Protein AF-A0A4R7NI04-F1 (afdb_monomer_lite)

Sequence (119 aa):
MLGQAAPDRLAMILADTSRLAGLGEPQAEPDGHCLREWSSHCQPPLWAARTAVFLLVQMPARPIPDDDEEACAWAYCWLRNRDFQSLDDARAALPDHLREPLAEALDAAWVDQDALRLI

pLDDT: mean 86.08, std 11.52, range [36.47, 95.38]

Organism: NCBI:txid42055

Structure (mmCIF, N/CA/C/O backbone):
data_AF-A0A4R7NI04-F1
#
_entry.id   AF-A0A4R7NI04-F1
#
loop_
_atom_site.group_PDB
_atom_site.id
_atom_site.type_symbol
_atom_site.label_atom_id
_atom_site.label_alt_id
_atom_site.label_comp_id
_atom_site.label_asym_id
_atom_site.label_entity_id
_atom_site.label_seq_id
_atom_site.pdbx_PDB_ins_code
_atom_site.Cartn_x
_atom_site.Cartn_y
_atom_site.Cartn_z
_atom_site.occupancy
_atom_site.B_iso_or_equiv
_atom_site.auth_seq_id
_atom_site.auth_comp_id
_atom_site.auth_asym_id
_atom_site.auth_atom_id
_atom_site.pdbx_PDB_model_num
ATOM 1 N N . MET A 1 1 ? 1.004 14.956 2.822 1.00 36.47 1 MET A N 1
ATOM 2 C CA . MET A 1 1 ? 0.822 14.450 1.420 1.00 36.47 1 MET A CA 1
ATOM 3 C C . MET A 1 1 ? 1.680 13.191 1.228 1.00 36.47 1 MET A C 1
ATOM 5 O O . MET A 1 1 ? 2.718 13.246 0.585 1.00 36.47 1 MET A O 1
ATOM 9 N N . LEU A 1 2 ? 1.273 12.051 1.792 1.00 38.22 2 LEU A N 1
ATOM 10 C CA . LEU A 1 2 ? 2.082 10.814 1.793 1.00 38.22 2 LEU A CA 1
ATOM 11 C C . LEU A 1 2 ? 1.734 9.822 0.660 1.00 38.22 2 LEU A C 1
ATOM 13 O O . LEU A 1 2 ? 2.412 8.822 0.479 1.00 38.22 2 LEU A O 1
ATOM 17 N N . GLY A 1 3 ? 0.716 10.115 -0.160 1.00 44.69 3 GLY A N 1
ATOM 18 C CA . GLY A 1 3 ? 0.244 9.225 -1.236 1.00 44.69 3 GLY A CA 1
ATOM 19 C C . GLY A 1 3 ? 0.567 9.667 -2.668 1.00 44.69 3 GLY A C 1
ATOM 20 O O . GLY A 1 3 ? 0.083 9.053 -3.614 1.00 44.69 3 GLY A O 1
ATOM 21 N N . GLN A 1 4 ? 1.335 10.744 -2.862 1.00 44.66 4 GLN A N 1
ATOM 22 C CA . GLN A 1 4 ? 1.642 11.287 -4.192 1.00 44.66 4 GLN A CA 1
ATOM 23 C C . GLN A 1 4 ? 3.109 11.073 -4.577 1.00 44.66 4 GLN A C 1
ATOM 25 O O . GLN A 1 4 ? 3.818 12.012 -4.935 1.00 44.66 4 GLN A O 1
ATOM 30 N N . ALA A 1 5 ? 3.572 9.825 -4.624 1.00 55.12 5 ALA A N 1
ATOM 31 C CA . ALA A 1 5 ? 4.468 9.530 -5.733 1.00 55.12 5 ALA A CA 1
ATOM 32 C C . ALA A 1 5 ? 3.585 9.644 -6.982 1.00 55.12 5 ALA A C 1
ATOM 34 O O . ALA A 1 5 ? 2.772 8.758 -7.240 1.00 55.12 5 ALA A O 1
ATOM 35 N N . ALA A 1 6 ? 3.644 10.795 -7.669 1.00 74.00 6 ALA A N 1
ATOM 36 C CA . ALA A 1 6 ? 2.900 11.008 -8.908 1.00 74.00 6 ALA A CA 1
ATOM 37 C C . ALA A 1 6 ? 3.083 9.748 -9.769 1.00 74.00 6 ALA A C 1
ATOM 39 O O . ALA A 1 6 ? 4.225 9.300 -9.874 1.00 74.00 6 ALA A O 1
ATOM 40 N N . PRO A 1 7 ? 2.017 9.124 -10.300 1.00 81.12 7 PRO A N 1
ATOM 41 C CA . PRO A 1 7 ? 2.110 7.848 -11.009 1.00 81.12 7 PRO A CA 1
ATOM 42 C C . PRO A 1 7 ? 3.278 7.77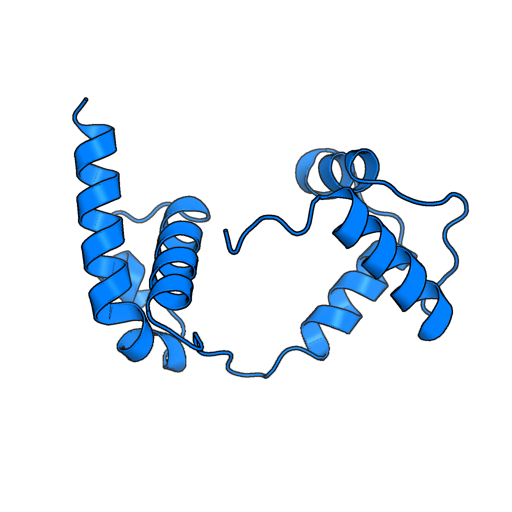6 -12.007 1.00 81.12 7 PRO A C 1
ATOM 44 O O . PRO A 1 7 ? 3.922 6.745 -12.117 1.00 81.12 7 PRO A O 1
ATOM 47 N N . ASP A 1 8 ? 3.650 8.891 -12.631 1.00 84.31 8 ASP A N 1
ATOM 48 C CA . ASP A 1 8 ? 4.844 9.017 -13.477 1.00 84.31 8 ASP A CA 1
ATOM 49 C C . ASP A 1 8 ? 6.164 8.679 -12.762 1.00 84.31 8 ASP A C 1
ATOM 51 O O . ASP A 1 8 ? 6.992 7.936 -13.284 1.00 84.31 8 ASP A O 1
ATOM 55 N N . ARG A 1 9 ? 6.358 9.157 -11.529 1.00 85.00 9 ARG A N 1
ATOM 56 C CA . ARG A 1 9 ? 7.531 8.829 -10.708 1.00 85.00 9 ARG A CA 1
ATOM 57 C C . ARG A 1 9 ? 7.573 7.339 -10.370 1.00 85.00 9 ARG A C 1
ATOM 59 O O . ARG A 1 9 ? 8.653 6.760 -10.385 1.00 85.00 9 ARG A O 1
ATOM 66 N N . LEU A 1 10 ? 6.433 6.718 -10.066 1.00 87.62 10 LEU A N 1
ATOM 67 C CA . LEU A 1 10 ? 6.389 5.275 -9.804 1.00 87.62 10 LEU A CA 1
ATOM 68 C C . LEU A 1 10 ? 6.736 4.473 -11.064 1.00 87.62 10 LEU A C 1
ATOM 70 O O . LEU A 1 10 ? 7.470 3.492 -10.973 1.00 87.62 10 LEU A O 1
ATOM 74 N N . ALA A 1 11 ? 6.261 4.906 -12.235 1.00 89.62 11 ALA A N 1
ATOM 75 C CA . ALA A 1 11 ? 6.557 4.248 -13.505 1.00 89.62 11 ALA A CA 1
ATOM 76 C C . ALA A 1 11 ? 8.055 4.319 -13.820 1.00 89.62 11 ALA A C 1
ATOM 78 O O . ALA A 1 11 ? 8.670 3.299 -14.133 1.00 89.62 11 ALA A O 1
ATOM 79 N N . MET A 1 12 ? 8.651 5.496 -13.623 1.00 90.62 12 MET A N 1
ATOM 80 C CA . MET A 1 12 ? 10.088 5.720 -13.762 1.00 90.62 12 MET A CA 1
ATOM 81 C C . MET A 1 12 ? 10.902 4.853 -12.788 1.00 90.62 12 MET A C 1
ATOM 83 O O . MET A 1 12 ? 11.835 4.178 -13.208 1.00 90.62 12 MET A O 1
ATOM 87 N N . ILE A 1 13 ? 10.515 4.781 -11.506 1.00 90.50 13 ILE A N 1
ATOM 88 C CA . ILE A 1 13 ? 11.194 3.921 -10.517 1.00 90.50 13 ILE A CA 1
ATOM 89 C C . ILE A 1 13 ? 11.160 2.449 -10.945 1.00 90.50 13 ILE A C 1
ATOM 91 O O . ILE A 1 13 ? 12.173 1.758 -10.824 1.00 90.50 13 ILE A O 1
ATOM 95 N N . LEU A 1 14 ? 10.029 1.959 -11.464 1.00 91.00 14 LEU A N 1
ATOM 96 C CA . LEU A 1 14 ? 9.939 0.593 -11.987 1.00 91.00 14 LEU A CA 1
ATOM 97 C C . LEU A 1 14 ? 10.861 0.392 -13.199 1.00 91.00 14 LEU A C 1
ATOM 99 O O . LEU A 1 14 ? 11.556 -0.617 -13.277 1.00 91.00 14 LEU A O 1
ATOM 103 N N . ALA A 1 15 ? 10.904 1.336 -14.137 1.00 93.00 15 ALA A N 1
ATOM 104 C CA . ALA A 1 15 ? 11.761 1.236 -15.317 1.00 93.00 15 ALA A CA 1
ATOM 105 C C . ALA A 1 15 ? 13.253 1.224 -14.949 1.00 93.00 15 ALA A C 1
ATOM 107 O O . ALA A 1 15 ? 14.000 0.337 -15.371 1.00 93.00 15 ALA A O 1
ATOM 108 N N . ASP A 1 16 ? 13.675 2.170 -14.112 1.00 93.12 16 ASP A N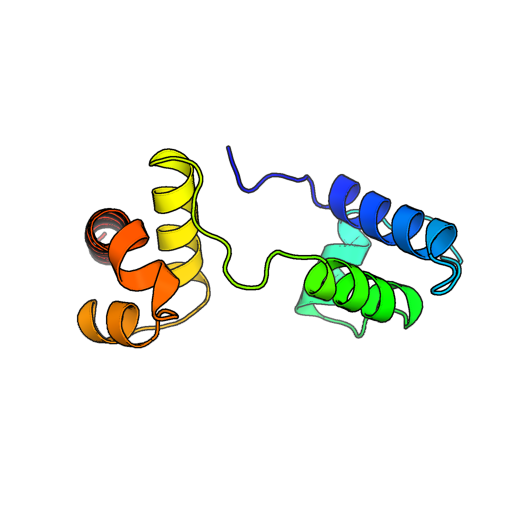 1
ATOM 109 C CA . ASP A 1 16 ? 15.063 2.316 -13.681 1.00 93.12 16 ASP A CA 1
ATOM 110 C C . ASP A 1 16 ? 15.522 1.133 -12.836 1.00 93.12 16 ASP A C 1
ATOM 112 O O . ASP A 1 16 ? 16.599 0.585 -13.072 1.00 93.12 16 ASP A O 1
ATOM 116 N N . THR A 1 17 ? 14.681 0.670 -11.908 1.00 91.56 17 THR A N 1
ATOM 117 C CA . THR A 1 17 ? 14.996 -0.515 -11.102 1.00 91.56 17 THR A CA 1
ATOM 118 C C . THR A 1 17 ? 15.106 -1.753 -11.987 1.00 91.56 17 THR A C 1
ATOM 120 O O . THR A 1 17 ? 16.034 -2.539 -11.808 1.00 91.56 17 THR A O 1
ATOM 123 N N . SER A 1 18 ? 14.227 -1.915 -12.984 1.00 93.31 18 SER A N 1
ATOM 124 C CA . SER A 1 18 ? 14.297 -3.042 -13.922 1.00 93.31 18 SER A CA 1
ATOM 125 C C . SER A 1 18 ? 15.626 -3.078 -14.675 1.00 93.31 18 SER A C 1
ATOM 127 O O . SER A 1 18 ? 16.246 -4.140 -14.777 1.00 93.31 18 SER A O 1
ATOM 129 N N . ARG A 1 19 ? 16.080 -1.915 -15.165 1.00 93.06 19 ARG A N 1
ATOM 130 C CA . ARG A 1 19 ? 17.360 -1.760 -15.870 1.00 93.06 19 ARG A CA 1
ATOM 131 C C . ARG A 1 19 ? 18.543 -2.053 -14.949 1.00 93.06 19 ARG A C 1
ATOM 133 O O . ARG A 1 19 ? 19.398 -2.864 -15.292 1.00 93.06 19 ARG A O 1
ATOM 140 N N . LEU A 1 20 ? 18.571 -1.442 -13.765 1.00 92.62 20 LEU A N 1
ATOM 141 C CA . LEU A 1 20 ? 19.678 -1.578 -12.813 1.00 92.62 20 LEU A CA 1
ATOM 142 C C . LEU A 1 20 ? 19.792 -2.991 -12.226 1.00 92.62 20 LEU A C 1
ATOM 144 O O . LEU A 1 20 ? 20.901 -3.480 -12.025 1.00 92.62 20 LEU A O 1
ATOM 148 N N . ALA A 1 21 ? 18.665 -3.658 -11.970 1.00 89.56 21 ALA A N 1
ATOM 149 C CA . ALA A 1 21 ? 18.625 -5.006 -11.404 1.00 89.56 21 ALA A CA 1
ATOM 150 C C . ALA A 1 21 ? 18.621 -6.123 -12.469 1.00 89.56 21 ALA A C 1
ATOM 152 O O . ALA A 1 21 ? 18.558 -7.301 -12.116 1.00 89.56 21 ALA A O 1
ATOM 153 N N . GLY A 1 22 ? 18.673 -5.783 -13.764 1.00 90.25 22 GLY A N 1
ATOM 154 C CA . GLY A 1 22 ? 18.690 -6.759 -14.859 1.00 90.25 22 GLY A CA 1
ATOM 155 C C . GLY A 1 22 ? 17.409 -7.597 -14.970 1.00 90.25 22 GLY A C 1
ATOM 156 O O . GLY A 1 22 ? 17.461 -8.763 -15.359 1.00 90.25 22 GLY A O 1
ATOM 157 N N . LEU A 1 23 ? 16.249 -7.032 -14.615 1.00 89.75 23 LEU A N 1
ATOM 158 C CA . LEU A 1 23 ? 14.956 -7.741 -14.565 1.00 89.75 23 LEU A CA 1
ATOM 159 C C . LEU A 1 23 ? 14.196 -7.732 -15.903 1.00 89.75 23 LEU A C 1
ATOM 161 O O . LEU A 1 23 ? 13.145 -8.373 -16.041 1.00 89.75 23 LEU A O 1
ATOM 165 N N . GLY A 1 24 ? 14.763 -7.045 -16.892 1.00 89.56 24 GLY A N 1
ATOM 166 C CA . GLY A 1 24 ? 14.233 -6.838 -18.233 1.00 89.56 24 GLY A CA 1
ATOM 167 C C . GLY A 1 24 ? 14.368 -5.375 -18.647 1.00 89.56 24 GLY A C 1
ATOM 168 O O . GLY A 1 24 ? 14.658 -4.511 -17.819 1.00 89.56 24 GLY A O 1
ATOM 169 N N . GLU A 1 25 ? 14.139 -5.096 -19.926 1.00 87.25 25 GLU A N 1
ATOM 170 C CA . GLU A 1 25 ? 14.219 -3.739 -20.469 1.00 87.25 25 GLU A CA 1
ATOM 171 C C . GLU A 1 25 ? 12.836 -3.251 -20.922 1.00 87.25 25 GLU A C 1
ATOM 173 O O . GLU A 1 25 ? 12.161 -3.947 -21.693 1.00 87.25 25 GLU A O 1
ATOM 178 N N . PRO A 1 26 ? 12.398 -2.063 -20.467 1.00 85.69 26 PRO A N 1
ATOM 179 C CA . PRO A 1 26 ? 11.236 -1.398 -21.039 1.00 85.69 26 PRO A CA 1
ATOM 180 C C . PRO A 1 26 ? 11.483 -1.101 -22.522 1.00 85.69 26 PRO A C 1
ATOM 182 O O . PRO A 1 26 ? 12.480 -0.471 -22.868 1.00 85.69 26 PRO A O 1
ATOM 185 N N . GLN A 1 27 ? 10.577 -1.530 -23.410 1.00 81.06 27 GLN A N 1
ATOM 186 C CA . GLN A 1 27 ? 10.679 -1.184 -24.839 1.00 81.06 27 GLN A CA 1
ATOM 187 C C . GLN A 1 27 ? 10.394 0.303 -25.098 1.00 81.06 27 GLN A C 1
ATOM 189 O O . GLN A 1 27 ? 10.860 0.864 -26.087 1.00 81.06 27 GLN A O 1
ATOM 194 N N . ALA A 1 28 ? 9.616 0.923 -24.212 1.00 85.19 28 ALA A N 1
ATOM 195 C CA . ALA A 1 28 ? 9.321 2.344 -24.172 1.00 85.19 28 ALA A CA 1
ATOM 196 C C . ALA A 1 28 ? 9.332 2.805 -22.711 1.00 85.19 28 ALA A C 1
ATOM 198 O O . ALA A 1 28 ? 9.082 1.997 -21.809 1.00 85.19 28 ALA A O 1
ATOM 199 N N . GLU A 1 29 ? 9.618 4.087 -22.487 1.00 87.94 29 GLU A N 1
ATOM 200 C CA . GLU A 1 29 ? 9.621 4.644 -21.139 1.00 87.94 29 GLU A CA 1
ATOM 201 C C . GLU A 1 29 ? 8.182 4.692 -20.608 1.00 87.94 29 GLU A C 1
ATOM 203 O O . GLU A 1 29 ? 7.321 5.304 -21.248 1.00 87.94 29 GLU A O 1
ATOM 208 N N . PRO A 1 30 ? 7.886 4.007 -19.493 1.00 89.19 30 PRO A N 1
ATOM 209 C CA . PRO A 1 30 ? 6.544 3.982 -18.946 1.00 89.19 30 PRO A CA 1
ATOM 210 C C . PRO A 1 30 ? 6.245 5.295 -18.226 1.00 89.19 30 PRO A C 1
ATOM 212 O O . PRO A 1 30 ? 7.120 5.915 -17.622 1.00 89.19 30 PRO A O 1
ATOM 215 N N . ASP A 1 31 ? 4.978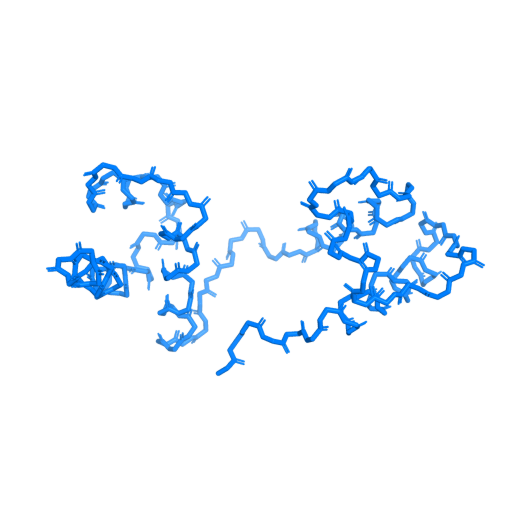 5.677 -18.228 1.00 89.62 31 ASP A N 1
ATOM 216 C CA . ASP A 1 31 ? 4.487 6.855 -17.529 1.00 89.62 31 ASP A CA 1
ATOM 217 C C . ASP A 1 31 ? 3.366 6.486 -16.544 1.00 89.62 31 ASP A C 1
ATOM 219 O O . ASP A 1 31 ? 3.010 5.317 -16.331 1.00 89.62 31 ASP A O 1
ATOM 223 N N . GLY A 1 32 ? 2.775 7.505 -15.926 1.00 86.06 32 GLY A N 1
ATOM 224 C CA . GLY A 1 32 ? 1.665 7.322 -15.010 1.00 86.06 32 GLY A CA 1
ATOM 225 C C . GLY A 1 32 ? 0.412 6.733 -15.660 1.00 86.06 32 GLY A C 1
ATOM 226 O O . GLY A 1 32 ? -0.407 6.144 -14.953 1.00 86.06 32 GLY A O 1
ATOM 227 N N . HIS A 1 33 ? 0.232 6.881 -16.977 1.00 89.00 33 HIS A N 1
ATOM 228 C CA . HIS A 1 33 ? -0.875 6.260 -17.701 1.00 89.00 33 HIS A CA 1
ATOM 229 C C . HIS A 1 33 ? -0.672 4.748 -17.798 1.00 89.00 33 HIS A C 1
ATOM 231 O O . HIS A 1 33 ? -1.581 4.002 -17.432 1.00 89.00 33 HIS A O 1
ATOM 237 N N . CYS A 1 34 ? 0.527 4.297 -18.181 1.00 89.69 34 CYS A N 1
ATOM 238 C CA . CYS A 1 34 ? 0.879 2.876 -18.198 1.00 89.69 34 CYS A CA 1
ATOM 239 C C . CYS A 1 34 ? 0.595 2.209 -16.846 1.00 89.69 34 CYS A C 1
ATOM 241 O O . CYS A 1 34 ? -0.051 1.165 -16.787 1.00 89.69 34 CYS A O 1
AT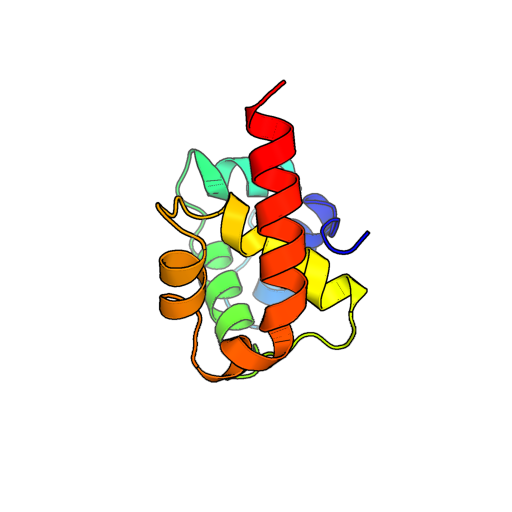OM 243 N N . LEU A 1 35 ? 1.012 2.848 -15.749 1.00 87.06 35 LEU A N 1
ATOM 244 C CA . LEU A 1 35 ? 0.794 2.314 -14.404 1.00 87.06 35 LEU A CA 1
ATOM 245 C C . LEU A 1 35 ? -0.683 2.185 -14.025 1.00 87.06 35 LEU A C 1
ATOM 247 O O . LEU A 1 35 ? -1.064 1.212 -13.374 1.00 87.06 35 LEU A O 1
ATOM 251 N N . ARG A 1 36 ? -1.511 3.159 -14.418 1.00 87.25 36 ARG A N 1
ATOM 252 C CA . ARG A 1 36 ? -2.958 3.104 -14.179 1.00 87.25 36 ARG A CA 1
ATOM 253 C C . ARG A 1 36 ? -3.606 1.968 -14.957 1.00 87.25 36 ARG A C 1
ATOM 255 O O . ARG A 1 36 ? -4.428 1.261 -14.389 1.00 87.25 36 ARG A O 1
ATOM 262 N N . GLU A 1 37 ? -3.230 1.756 -16.215 1.00 89.44 37 GLU A N 1
ATOM 263 C CA . GLU A 1 37 ? -3.783 0.645 -16.994 1.00 89.44 37 GLU A CA 1
ATOM 264 C C . GLU A 1 37 ? -3.382 -0.718 -16.420 1.00 89.44 37 GLU A C 1
ATOM 266 O O . GLU A 1 37 ? -4.232 -1.597 -16.270 1.00 89.44 37 GLU A O 1
ATOM 271 N N . TRP A 1 38 ? -2.119 -0.880 -16.016 1.00 89.62 38 TRP A N 1
ATOM 272 C CA . TRP A 1 38 ? -1.628 -2.130 -15.427 1.00 89.62 38 TRP A CA 1
ATOM 273 C C . TRP A 1 38 ? -2.273 -2.474 -14.084 1.00 89.62 38 TRP A C 1
ATOM 275 O O . TRP A 1 38 ? -2.378 -3.648 -13.737 1.00 89.62 38 TRP A O 1
ATOM 285 N N . SER A 1 39 ? -2.687 -1.471 -13.306 1.00 81.56 39 SER A N 1
ATOM 286 C CA . SER A 1 39 ? -3.309 -1.701 -11.999 1.00 81.56 39 SER A CA 1
ATOM 287 C C . SER A 1 39 ? -4.798 -2.038 -12.076 1.00 81.56 39 SER A C 1
ATOM 289 O O . SER A 1 39 ? -5.362 -2.479 -11.075 1.00 81.56 39 SER A O 1
ATOM 291 N N . SER A 1 40 ? -5.443 -1.841 -13.231 1.00 78.50 40 SER A N 1
ATOM 292 C CA . SER A 1 40 ? -6.908 -1.882 -13.332 1.00 78.50 40 SER A CA 1
ATOM 293 C C . SER A 1 40 ? -7.464 -2.666 -14.521 1.00 78.50 40 SER A C 1
ATOM 295 O O . SER A 1 40 ? -8.531 -3.271 -14.399 1.00 78.50 40 SER A O 1
ATOM 297 N N . HIS A 1 41 ? -6.784 -2.672 -15.668 1.00 73.88 41 HIS A N 1
ATOM 298 C CA . HIS A 1 41 ? -7.399 -3.067 -16.939 1.00 73.88 41 HIS A CA 1
ATOM 299 C C . HIS A 1 41 ? -6.574 -4.047 -17.774 1.00 73.88 41 HIS A C 1
ATOM 301 O O . HIS A 1 41 ? -7.150 -4.757 -18.601 1.00 73.88 41 HIS A O 1
ATOM 307 N N . CYS A 1 42 ? -5.258 -4.135 -17.579 1.00 83.81 42 CYS A N 1
ATOM 308 C CA . CYS A 1 42 ? -4.417 -5.026 -18.374 1.00 83.81 42 CYS A CA 1
ATOM 309 C C . CYS A 1 42 ? -3.292 -5.672 -17.563 1.00 83.81 42 CYS A C 1
ATOM 311 O O . CYS A 1 42 ? -2.889 -5.187 -16.508 1.00 83.81 42 CYS A O 1
ATOM 313 N N . GLN A 1 43 ? -2.784 -6.803 -18.060 1.00 84.88 43 GLN A N 1
ATOM 314 C CA . GLN A 1 43 ? -1.624 -7.431 -17.441 1.00 84.88 43 GLN A CA 1
ATOM 315 C C . GLN A 1 43 ? -0.367 -6.589 -17.705 1.00 84.88 43 GLN A C 1
ATOM 317 O O . GLN A 1 43 ? -0.103 -6.256 -18.865 1.00 84.88 43 GLN A O 1
ATOM 322 N N . PRO A 1 44 ? 0.428 -6.270 -16.668 1.00 89.56 44 PRO A N 1
ATOM 323 C CA . PRO A 1 44 ? 1.682 -5.558 -16.852 1.00 89.56 44 PRO A CA 1
ATOM 324 C C . PRO A 1 44 ? 2.679 -6.392 -17.666 1.00 89.56 44 PRO A C 1
ATOM 326 O O . PRO A 1 44 ? 2.667 -7.627 -17.594 1.00 89.56 44 PRO A O 1
ATOM 329 N N . PRO A 1 45 ? 3.607 -5.745 -18.392 1.00 91.62 45 PRO A N 1
ATOM 330 C CA . PRO A 1 45 ? 4.717 -6.452 -19.009 1.00 91.62 45 PRO A CA 1
ATOM 331 C C . PRO A 1 45 ? 5.562 -7.155 -17.939 1.00 91.62 45 PRO A C 1
ATOM 333 O O . PRO A 1 45 ? 5.690 -6.696 -16.801 1.00 91.62 45 PRO A O 1
ATOM 336 N N . LEU A 1 46 ? 6.183 -8.275 -18.314 1.00 91.56 46 LEU A N 1
ATOM 337 C CA . LEU A 1 46 ? 6.872 -9.155 -17.366 1.00 91.56 46 LEU A CA 1
ATOM 338 C C . LEU A 1 46 ? 7.982 -8.449 -16.569 1.00 91.56 46 LEU A C 1
ATOM 340 O O . LEU A 1 46 ? 8.157 -8.738 -15.387 1.00 91.56 46 LEU A O 1
ATOM 344 N N . TRP A 1 47 ? 8.711 -7.517 -17.190 1.00 93.94 47 TRP A N 1
ATOM 345 C CA . TRP A 1 47 ? 9.751 -6.736 -16.513 1.00 93.94 47 TRP A CA 1
ATOM 346 C C . TRP A 1 47 ? 9.158 -5.865 -15.388 1.00 93.94 47 TRP A C 1
ATOM 348 O O . TRP A 1 47 ? 9.735 -5.790 -14.303 1.00 93.94 47 TRP A O 1
ATOM 358 N N . ALA A 1 48 ? 7.967 -5.290 -15.593 1.00 91.81 48 ALA A N 1
ATOM 359 C CA . ALA A 1 48 ? 7.302 -4.436 -14.609 1.00 91.81 48 ALA A CA 1
ATOM 360 C C . ALA A 1 48 ? 6.809 -5.268 -13.420 1.00 91.81 48 ALA A C 1
ATOM 362 O O . ALA A 1 48 ? 7.057 -4.910 -12.270 1.00 91.81 48 ALA A O 1
ATOM 363 N N . ALA A 1 49 ? 6.205 -6.430 -13.690 1.00 89.75 49 ALA A N 1
ATOM 364 C CA . ALA A 1 49 ? 5.787 -7.365 -12.647 1.00 89.75 49 ALA A CA 1
ATOM 365 C C . ALA A 1 49 ? 6.978 -7.873 -11.813 1.00 89.75 49 ALA A C 1
ATOM 367 O O . ALA A 1 49 ? 6.927 -7.863 -10.584 1.00 89.75 49 ALA A O 1
ATOM 368 N N . ARG A 1 50 ? 8.078 -8.272 -12.468 1.00 92.19 50 ARG A N 1
ATOM 369 C CA . ARG A 1 50 ? 9.310 -8.711 -11.788 1.00 92.19 50 ARG A CA 1
ATOM 370 C C . ARG A 1 50 ? 9.898 -7.617 -10.913 1.00 92.19 50 ARG A C 1
ATOM 372 O O . ARG A 1 50 ? 10.318 -7.897 -9.797 1.00 92.19 50 ARG A O 1
ATOM 379 N N . THR A 1 51 ? 9.900 -6.386 -11.408 1.00 91.75 51 THR A N 1
ATOM 380 C CA . THR A 1 51 ? 10.438 -5.245 -10.670 1.00 91.75 51 THR A CA 1
ATOM 381 C C . THR A 1 51 ? 9.584 -4.889 -9.463 1.00 91.75 51 THR A C 1
ATOM 383 O O . THR A 1 51 ? 10.126 -4.668 -8.385 1.00 91.75 51 THR A O 1
ATOM 386 N N . ALA A 1 52 ? 8.258 -4.904 -9.605 1.00 89.56 52 ALA A N 1
ATOM 387 C CA . ALA A 1 52 ? 7.358 -4.697 -8.477 1.00 89.56 52 ALA A C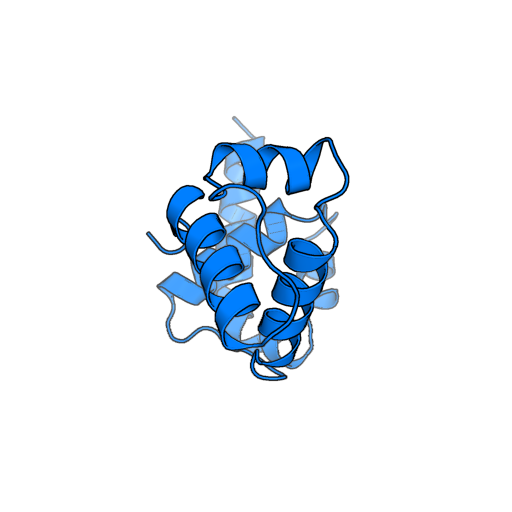A 1
ATOM 388 C C . ALA A 1 52 ? 7.597 -5.747 -7.378 1.00 89.56 52 ALA A C 1
ATOM 390 O O . ALA A 1 52 ? 7.772 -5.392 -6.217 1.00 89.56 52 ALA A O 1
ATOM 391 N N . VAL A 1 53 ? 7.699 -7.031 -7.744 1.00 87.81 53 VAL A N 1
ATOM 392 C CA . VAL A 1 53 ? 8.023 -8.106 -6.789 1.00 87.81 53 VAL A CA 1
ATOM 393 C C . VAL A 1 53 ? 9.401 -7.901 -6.160 1.00 87.81 53 VAL A C 1
ATOM 395 O O . VAL A 1 53 ? 9.539 -8.045 -4.949 1.00 87.81 53 VAL A O 1
ATOM 398 N N . PHE A 1 54 ? 10.412 -7.540 -6.954 1.00 90.00 54 PHE A N 1
ATOM 399 C CA . PHE A 1 54 ? 11.757 -7.260 -6.455 1.00 90.00 54 PHE A CA 1
ATOM 400 C C . PHE A 1 54 ? 11.741 -6.163 -5.385 1.00 90.00 54 PHE A C 1
ATOM 402 O O . PHE A 1 54 ? 12.273 -6.380 -4.301 1.00 90.00 54 PHE A O 1
ATOM 409 N N . LEU A 1 55 ? 11.077 -5.034 -5.651 1.00 87.94 55 LEU A N 1
ATOM 410 C CA . LEU A 1 55 ? 10.948 -3.926 -4.700 1.00 87.94 55 LEU A CA 1
ATOM 411 C C . LEU A 1 55 ? 10.191 -4.340 -3.432 1.00 87.94 55 LEU A C 1
ATOM 413 O O . LEU A 1 55 ? 10.630 -4.018 -2.332 1.00 87.94 55 LEU A O 1
ATOM 417 N N . LEU A 1 56 ? 9.103 -5.105 -3.570 1.00 84.25 56 LEU A N 1
ATOM 418 C CA . LEU A 1 56 ? 8.327 -5.609 -2.432 1.00 84.25 56 LEU A CA 1
ATOM 419 C C . LEU A 1 56 ? 9.150 -6.540 -1.530 1.00 84.25 56 LEU A C 1
ATOM 421 O O . LEU A 1 56 ? 9.008 -6.488 -0.314 1.00 84.25 56 LEU A O 1
ATOM 425 N N . VAL A 1 57 ? 10.037 -7.363 -2.098 1.00 84.06 57 VAL A N 1
ATOM 426 C CA . VAL A 1 57 ? 10.929 -8.247 -1.324 1.00 84.06 57 VAL A CA 1
ATOM 427 C C . VAL A 1 57 ? 12.015 -7.464 -0.576 1.00 84.06 57 VAL A C 1
ATOM 429 O O . VAL A 1 57 ? 12.501 -7.937 0.448 1.00 84.06 57 VAL A O 1
ATOM 432 N N . GLN A 1 58 ? 12.390 -6.274 -1.058 1.00 81.50 58 GLN A N 1
ATOM 433 C CA . GLN A 1 58 ? 13.319 -5.385 -0.350 1.00 81.50 58 GLN A CA 1
ATOM 434 C C . GLN A 1 58 ? 12.645 -4.576 0.766 1.00 81.50 58 GLN A C 1
ATOM 436 O O . GLN A 1 58 ? 13.348 -3.959 1.568 1.00 81.50 58 GLN A O 1
ATOM 441 N N . MET A 1 59 ? 11.308 -4.548 0.837 1.00 78.50 59 MET A N 1
ATOM 442 C CA . MET A 1 59 ? 10.626 -3.876 1.941 1.00 78.50 59 MET A CA 1
ATOM 443 C C . MET A 1 59 ? 10.944 -4.591 3.260 1.00 78.50 59 MET A C 1
ATOM 445 O O . MET A 1 59 ? 11.038 -5.824 3.291 1.00 78.50 59 MET A O 1
ATOM 449 N N . PRO A 1 60 ? 11.112 -3.845 4.367 1.00 73.75 60 PRO A N 1
ATOM 450 C CA . PRO A 1 60 ? 11.326 -4.455 5.670 1.00 73.75 60 PRO A CA 1
ATOM 451 C C . PRO A 1 60 ? 10.199 -5.447 5.956 1.00 73.75 60 PRO A C 1
ATOM 453 O O . PRO A 1 60 ? 9.032 -5.171 5.695 1.00 73.75 60 PRO A O 1
ATOM 456 N N . ALA A 1 61 ? 10.541 -6.609 6.515 1.00 74.00 61 ALA A N 1
ATOM 457 C CA . ALA A 1 61 ? 9.578 -7.694 6.725 1.00 74.00 61 ALA A CA 1
ATOM 458 C C . ALA A 1 61 ? 8.399 -7.311 7.646 1.00 74.00 61 ALA A C 1
ATOM 460 O O . ALA A 1 61 ? 7.399 -8.026 7.696 1.00 74.00 61 ALA A O 1
ATOM 461 N N . ARG A 1 62 ? 8.545 -6.223 8.414 1.00 83.12 62 ARG A N 1
ATOM 462 C CA . ARG A 1 62 ? 7.561 -5.677 9.356 1.00 83.12 62 ARG A CA 1
ATOM 463 C C . ARG A 1 62 ? 7.657 -4.146 9.358 1.00 83.12 62 ARG A C 1
ATOM 465 O O . ARG A 1 62 ? 8.299 -3.602 10.256 1.00 83.12 62 ARG A O 1
ATOM 472 N N . PRO A 1 63 ? 7.137 -3.462 8.326 1.00 86.50 63 PRO A N 1
ATOM 473 C CA . PRO A 1 63 ? 7.134 -2.006 8.308 1.00 86.50 63 PRO A CA 1
ATOM 474 C C . PRO A 1 63 ? 6.244 -1.494 9.449 1.00 86.50 63 PRO A C 1
ATOM 476 O O . PRO A 1 63 ? 5.229 -2.109 9.758 1.00 86.50 63 PRO A O 1
ATOM 479 N N . ILE A 1 64 ? 6.630 -0.389 10.075 1.00 91.19 64 ILE A N 1
ATOM 480 C CA . ILE A 1 64 ? 5.814 0.360 11.041 1.00 91.19 64 ILE A CA 1
ATOM 481 C C . ILE A 1 64 ? 5.795 1.824 10.583 1.00 91.19 64 ILE A C 1
ATOM 483 O O . ILE A 1 64 ? 6.756 2.219 9.922 1.00 91.19 64 ILE A O 1
ATOM 487 N N . PRO A 1 65 ? 4.726 2.592 10.851 1.00 91.06 65 PRO A N 1
ATOM 488 C CA . PRO A 1 65 ? 4.703 4.012 10.509 1.00 91.06 65 PRO A CA 1
ATOM 489 C C . PRO A 1 65 ? 5.790 4.759 11.291 1.00 91.06 65 PRO A C 1
ATOM 491 O O . PRO A 1 65 ? 6.028 4.445 12.461 1.00 91.06 65 PRO A O 1
ATOM 494 N N . ASP A 1 66 ? 6.436 5.732 10.651 1.00 90.19 66 ASP A N 1
ATOM 495 C CA . ASP A 1 66 ? 7.496 6.530 11.274 1.00 90.19 66 ASP A CA 1
ATOM 496 C C . ASP A 1 66 ? 6.927 7.621 12.202 1.00 90.19 66 ASP A C 1
ATOM 498 O O . ASP A 1 66 ? 7.568 7.997 13.188 1.00 90.19 66 ASP A O 1
ATOM 502 N N . ASP A 1 67 ? 5.721 8.122 11.907 1.00 91.75 67 ASP A N 1
ATOM 503 C CA . ASP A 1 67 ? 5.025 9.156 12.676 1.00 91.75 67 ASP A CA 1
ATOM 504 C C . ASP A 1 67 ? 3.488 9.021 12.631 1.00 91.75 67 ASP A C 1
ATOM 506 O O . ASP A 1 67 ? 2.923 8.156 11.954 1.00 91.75 67 ASP A O 1
ATOM 510 N N . ASP A 1 68 ? 2.799 9.894 13.372 1.00 89.81 68 ASP A N 1
ATOM 511 C CA . ASP A 1 68 ? 1.337 9.899 13.475 1.00 89.81 68 ASP A CA 1
ATOM 512 C C . ASP A 1 68 ? 0.643 10.263 12.147 1.00 89.81 68 ASP A C 1
ATOM 514 O O . ASP A 1 68 ? -0.451 9.763 11.867 1.00 89.81 68 ASP A O 1
ATOM 518 N N . GLU A 1 69 ? 1.250 11.120 11.309 1.00 88.81 69 GLU A N 1
ATOM 519 C CA . GLU A 1 69 ? 0.686 11.480 9.995 1.00 88.81 69 GLU A CA 1
ATOM 520 C C . GLU A 1 69 ? 0.703 10.256 9.073 1.00 88.81 69 GLU A C 1
ATOM 522 O O . GLU A 1 69 ? -0.280 9.965 8.382 1.00 88.81 69 GLU A O 1
ATOM 527 N N . GLU A 1 70 ? 1.798 9.500 9.099 1.00 90.31 70 GLU A N 1
ATOM 528 C CA . GLU A 1 70 ? 1.943 8.255 8.370 1.00 90.31 70 GLU A CA 1
ATOM 529 C C . GLU A 1 70 ? 1.012 7.164 8.904 1.00 90.31 70 GLU A C 1
ATOM 531 O O . GLU A 1 70 ? 0.325 6.520 8.107 1.00 90.31 70 GLU A O 1
ATOM 536 N N . ALA A 1 71 ? 0.891 7.014 10.225 1.00 93.25 71 ALA A N 1
ATOM 537 C CA . ALA A 1 71 ? -0.063 6.091 10.835 1.00 93.25 71 ALA A CA 1
ATOM 538 C C . ALA A 1 71 ? -1.505 6.391 10.385 1.00 93.25 71 ALA A C 1
ATOM 540 O O . ALA A 1 71 ? -2.236 5.481 9.979 1.00 93.25 71 ALA A O 1
ATOM 541 N N . CYS A 1 72 ? -1.895 7.671 10.360 1.00 91.88 72 CYS A N 1
ATOM 542 C CA . CYS A 1 72 ? -3.188 8.107 9.830 1.00 91.88 72 CYS A CA 1
ATOM 543 C C . CYS A 1 72 ? -3.337 7.747 8.350 1.00 91.88 72 CYS A C 1
ATOM 545 O O . CYS A 1 72 ? -4.335 7.143 7.952 1.00 91.88 72 CYS A O 1
ATOM 547 N N . ALA A 1 73 ? -2.342 8.075 7.522 1.00 88.81 73 ALA A N 1
ATOM 548 C CA . ALA A 1 73 ? -2.376 7.763 6.097 1.00 88.81 73 ALA A CA 1
ATOM 549 C C . ALA A 1 73 ? -2.529 6.251 5.848 1.00 88.81 73 ALA A C 1
ATOM 551 O O . ALA A 1 73 ? -3.315 5.842 4.986 1.00 88.81 73 ALA A O 1
ATOM 552 N N . TRP A 1 74 ? -1.831 5.418 6.622 1.00 93.69 74 TRP A N 1
ATOM 553 C CA . TRP A 1 74 ? -1.905 3.962 6.534 1.00 93.69 74 TRP A CA 1
ATOM 554 C C . TRP A 1 74 ? -3.275 3.435 6.960 1.00 93.69 74 TRP A C 1
ATOM 556 O O . TRP A 1 74 ? -3.855 2.631 6.229 1.00 93.69 74 TRP A O 1
ATOM 566 N N . ALA A 1 75 ? -3.823 3.910 8.081 1.00 93.12 75 ALA A N 1
ATOM 567 C CA . ALA A 1 75 ? -5.154 3.533 8.554 1.00 93.12 75 ALA A CA 1
ATOM 568 C C . ALA A 1 75 ? -6.250 3.884 7.531 1.00 93.12 75 ALA A C 1
ATOM 570 O O . ALA A 1 75 ? -7.084 3.042 7.190 1.00 93.12 75 ALA A O 1
ATOM 571 N N . TYR A 1 76 ? -6.192 5.082 6.944 1.00 90.69 76 TYR A N 1
ATOM 572 C CA . TYR A 1 76 ? -7.090 5.478 5.857 1.00 90.69 76 TYR A CA 1
ATOM 573 C C . TYR A 1 76 ? -6.949 4.585 4.619 1.00 90.69 76 TYR A C 1
ATOM 575 O O . TYR A 1 76 ? -7.949 4.156 4.039 1.00 90.69 76 TYR A O 1
ATOM 583 N N . CYS A 1 77 ? -5.717 4.274 4.204 1.00 89.12 77 CYS A N 1
ATOM 584 C CA . CYS A 1 77 ? -5.484 3.360 3.085 1.00 89.12 77 CYS A CA 1
ATOM 585 C C . CYS A 1 77 ? -6.014 1.951 3.385 1.00 89.12 77 CYS A C 1
ATOM 587 O O . CYS A 1 77 ? -6.603 1.321 2.509 1.00 89.12 77 CYS A O 1
ATOM 589 N N . TRP A 1 78 ? -5.844 1.466 4.615 1.00 92.06 78 TRP A N 1
ATOM 590 C CA . TRP A 1 78 ? -6.322 0.158 5.057 1.00 92.06 78 TRP A CA 1
ATOM 591 C C . TRP A 1 78 ? -7.842 0.032 4.926 1.00 92.06 78 TRP A C 1
ATOM 593 O O . TRP A 1 78 ? -8.318 -0.900 4.277 1.00 92.06 78 TRP A O 1
ATOM 603 N N . LEU A 1 79 ? -8.585 1.008 5.458 1.00 90.69 79 LEU A N 1
ATOM 604 C CA . LEU A 1 79 ? -10.052 1.049 5.407 1.00 90.69 79 LEU A CA 1
ATOM 605 C C . LEU A 1 79 ? -10.620 1.322 4.009 1.00 90.69 79 LEU A C 1
ATOM 607 O O . LEU A 1 79 ? -11.771 0.997 3.732 1.00 90.69 79 LEU A O 1
ATOM 611 N N . ARG A 1 80 ? -9.835 1.940 3.120 1.00 86.38 80 ARG A N 1
ATOM 612 C CA . ARG A 1 80 ? -10.252 2.222 1.740 1.00 86.38 80 ARG A CA 1
ATOM 613 C C . ARG A 1 80 ? -9.991 1.058 0.787 1.00 86.38 80 ARG A C 1
ATOM 615 O O . ARG A 1 80 ? -10.710 0.902 -0.195 1.00 86.38 80 ARG A O 1
ATOM 622 N N . ASN A 1 81 ? -8.952 0.269 1.044 1.00 83.75 81 ASN A N 1
ATOM 623 C CA . ASN A 1 81 ? -8.547 -0.825 0.162 1.00 83.75 81 ASN A CA 1
ATOM 624 C C . ASN A 1 81 ? -9.342 -2.116 0.399 1.00 83.75 81 ASN A C 1
ATOM 626 O O . ASN A 1 81 ? -9.228 -3.051 -0.396 1.00 83.75 81 ASN A O 1
ATOM 630 N N . ARG A 1 82 ? -10.089 -2.208 1.504 1.00 84.94 82 ARG A N 1
ATOM 631 C CA . ARG A 1 82 ? -10.854 -3.393 1.903 1.00 84.94 82 ARG A CA 1
ATOM 632 C C . ARG A 1 82 ? -12.153 -2.977 2.577 1.00 84.94 82 ARG A C 1
ATOM 634 O O . ARG A 1 82 ? -12.169 -2.019 3.340 1.00 84.94 82 ARG A O 1
ATOM 641 N N . ASP A 1 83 ? -13.209 -3.745 2.344 1.00 85.62 83 ASP A N 1
ATOM 642 C CA . ASP A 1 83 ? -14.472 -3.570 3.052 1.00 85.62 83 ASP A CA 1
ATOM 643 C C . ASP A 1 83 ? -14.460 -4.363 4.364 1.00 85.62 83 ASP A C 1
ATOM 645 O O . ASP A 1 83 ? -14.245 -5.577 4.370 1.00 85.62 83 ASP A O 1
ATOM 649 N N . PHE A 1 84 ? -14.728 -3.676 5.473 1.00 91.19 84 PHE A N 1
ATOM 650 C CA . PHE A 1 84 ? -14.880 -4.273 6.800 1.00 91.19 84 PHE A CA 1
ATOM 651 C C . PHE A 1 84 ? -16.290 -4.014 7.335 1.00 91.19 84 PHE A C 1
ATOM 653 O O . PHE A 1 84 ? -16.887 -2.974 7.053 1.00 91.19 84 PHE A O 1
ATOM 660 N N . GLN A 1 85 ? -16.824 -4.961 8.109 1.00 90.69 85 GLN A N 1
ATOM 661 C CA . GLN A 1 85 ? -18.163 -4.847 8.701 1.00 90.69 85 GLN A CA 1
ATOM 662 C C . GLN A 1 85 ? -18.149 -4.095 10.035 1.00 90.69 85 GLN A C 1
ATOM 664 O O . GLN A 1 85 ? -19.148 -3.483 10.406 1.00 90.69 85 GLN A O 1
ATOM 669 N N . SER A 1 86 ? -17.016 -4.112 10.735 1.00 93.19 86 SER A N 1
ATOM 670 C CA . SER A 1 86 ? -16.809 -3.405 11.993 1.00 93.19 86 SER A CA 1
ATOM 671 C C . SER A 1 86 ? -15.352 -2.965 12.154 1.00 93.19 86 SER A C 1
ATOM 673 O O . SER A 1 86 ? -14.445 -3.498 11.506 1.00 93.19 86 SER A O 1
ATOM 675 N N . LEU A 1 87 ? -15.127 -2.012 13.059 1.00 92.69 87 LEU A N 1
ATOM 676 C CA . LEU A 1 87 ? -13.787 -1.592 13.469 1.00 92.69 87 LEU A CA 1
ATOM 677 C C . LEU A 1 87 ? -12.988 -2.759 14.072 1.00 92.69 87 LEU A C 1
ATOM 679 O O . LEU A 1 87 ? -11.795 -2.897 13.805 1.00 92.69 87 LEU A O 1
ATOM 683 N N . ASP A 1 88 ? -13.644 -3.639 14.830 1.00 94.06 88 ASP A N 1
ATOM 684 C CA . ASP A 1 88 ? -12.994 -4.818 15.408 1.00 94.06 88 ASP A CA 1
ATOM 685 C C . ASP A 1 88 ? -12.539 -5.807 14.327 1.00 94.06 88 ASP A C 1
ATOM 687 O O . ASP A 1 88 ? -11.428 -6.331 14.415 1.00 94.06 88 ASP A O 1
ATOM 691 N N . ASP A 1 89 ? -13.321 -5.997 13.258 1.00 94.19 89 ASP A N 1
ATOM 692 C CA . ASP A 1 89 ? -12.896 -6.809 12.109 1.00 94.19 89 ASP A CA 1
ATOM 693 C C . ASP A 1 89 ? -11.685 -6.188 11.402 1.00 94.19 89 ASP A C 1
ATOM 695 O O . ASP A 1 89 ? -10.729 -6.891 11.057 1.00 94.19 89 ASP A O 1
ATOM 699 N N . ALA A 1 90 ? -11.695 -4.862 11.218 1.00 93.06 90 ALA A N 1
ATOM 700 C CA . ALA A 1 90 ? -10.590 -4.133 10.601 1.00 93.06 90 ALA A CA 1
ATOM 701 C C . ALA A 1 90 ? -9.293 -4.262 11.418 1.00 93.06 90 ALA A C 1
ATOM 703 O O . ALA A 1 90 ? -8.223 -4.475 10.840 1.00 93.06 90 ALA A O 1
ATOM 704 N N . ARG A 1 91 ? -9.394 -4.193 12.754 1.00 93.62 91 ARG A N 1
ATOM 705 C CA . ARG A 1 91 ? -8.284 -4.390 13.703 1.00 93.62 91 ARG A CA 1
ATOM 706 C C . ARG A 1 91 ? -7.789 -5.832 13.731 1.00 93.62 91 ARG A C 1
ATOM 708 O O . ARG A 1 91 ? -6.582 -6.076 13.731 1.00 93.62 91 ARG A O 1
ATOM 715 N N . ALA A 1 92 ? -8.700 -6.803 13.745 1.00 93.06 92 ALA A N 1
ATOM 716 C CA . ALA A 1 92 ? -8.352 -8.221 13.774 1.00 93.06 92 ALA A CA 1
ATOM 717 C C . ALA A 1 92 ? -7.599 -8.647 12.504 1.00 93.06 92 ALA A C 1
ATOM 719 O O . ALA A 1 92 ? -6.656 -9.440 12.582 1.00 93.06 92 ALA A O 1
ATOM 720 N N . ALA A 1 93 ? -7.976 -8.076 11.356 1.00 92.75 93 ALA A N 1
ATOM 721 C CA . ALA A 1 93 ? -7.361 -8.340 10.060 1.00 92.75 93 ALA A CA 1
ATOM 722 C C . ALA A 1 93 ? -5.974 -7.696 9.869 1.00 92.75 93 ALA A C 1
ATOM 724 O O . ALA A 1 93 ? -5.278 -8.050 8.910 1.00 92.75 93 ALA A O 1
ATOM 725 N N . LEU A 1 94 ? -5.565 -6.758 10.735 1.00 91.94 94 LEU A N 1
ATOM 726 C CA . LEU A 1 94 ? -4.220 -6.186 10.681 1.00 91.94 94 LEU A CA 1
ATOM 727 C C . LEU A 1 94 ? -3.160 -7.241 11.042 1.00 91.94 94 LEU A C 1
ATOM 729 O O . LEU A 1 94 ? -3.371 -8.050 11.953 1.00 91.94 94 LEU A O 1
ATOM 733 N N . PRO A 1 95 ? -1.983 -7.203 10.389 1.00 90.88 95 PRO A N 1
ATOM 734 C CA . PRO A 1 95 ? -0.802 -7.910 10.865 1.00 90.88 95 PRO A CA 1
ATOM 735 C C . PRO A 1 95 ? -0.482 -7.555 12.323 1.00 90.88 95 PRO A C 1
ATOM 737 O O . PRO A 1 95 ? -0.581 -6.393 12.711 1.00 90.88 95 PRO A O 1
ATOM 740 N N . ASP A 1 96 ? -0.023 -8.532 13.113 1.00 90.44 96 ASP A N 1
ATOM 741 C CA . ASP A 1 96 ? 0.184 -8.359 14.562 1.00 90.44 96 ASP A CA 1
ATOM 742 C C . ASP A 1 96 ? 1.059 -7.145 14.922 1.00 90.44 96 ASP A C 1
ATOM 744 O O . ASP A 1 96 ? 0.758 -6.426 15.867 1.00 90.44 96 ASP A O 1
ATOM 748 N N . HIS A 1 97 ? 2.110 -6.881 14.139 1.00 90.06 97 HIS A N 1
ATOM 749 C CA . HIS A 1 97 ? 3.043 -5.770 14.366 1.00 90.06 97 HIS A CA 1
ATOM 750 C C . HIS A 1 97 ? 2.453 -4.380 14.079 1.00 90.06 97 HIS A C 1
ATOM 752 O O . HIS A 1 97 ? 3.068 -3.389 14.450 1.00 90.06 97 HIS A O 1
ATOM 758 N N . LEU A 1 98 ? 1.289 -4.304 13.426 1.00 93.50 98 LEU A N 1
ATOM 759 C CA . LEU A 1 98 ? 0.607 -3.051 13.091 1.00 93.50 98 LEU A CA 1
ATOM 760 C C . LEU A 1 98 ? -0.582 -2.749 13.998 1.00 93.50 98 LEU A C 1
ATOM 762 O O . LEU A 1 98 ? -1.091 -1.634 13.958 1.00 93.50 98 LEU A O 1
ATOM 766 N N . ARG A 1 99 ? -1.031 -3.707 14.821 1.00 94.00 99 ARG A N 1
ATOM 767 C CA . ARG A 1 99 ? -2.215 -3.504 15.668 1.00 94.00 99 ARG A CA 1
ATOM 768 C C . ARG A 1 99 ? -2.033 -2.375 16.673 1.00 94.00 99 ARG A C 1
ATOM 770 O O . ARG A 1 99 ? -2.931 -1.559 16.806 1.00 94.00 99 ARG A O 1
ATOM 777 N N . GLU A 1 100 ? -0.898 -2.342 17.368 1.00 93.94 100 GLU A N 1
ATOM 778 C CA . GLU A 1 100 ? -0.601 -1.295 18.351 1.00 93.94 100 GLU A CA 1
ATOM 779 C C . GLU A 1 100 ? -0.245 0.043 17.676 1.00 93.94 100 GLU A C 1
ATOM 781 O O . GLU A 1 100 ? -0.919 1.024 17.984 1.00 93.94 100 GLU A O 1
ATOM 786 N N . PRO A 1 101 ? 0.682 0.112 16.692 1.00 94.19 101 PRO A N 1
ATOM 787 C CA . PRO A 1 101 ? 1.026 1.382 16.041 1.00 94.19 101 PRO A CA 1
ATOM 788 C C . PRO A 1 101 ? -0.137 2.074 15.323 1.00 94.19 101 PRO A C 1
ATOM 790 O O . PRO A 1 101 ? -0.131 3.291 15.187 1.00 94.19 101 PRO A O 1
ATOM 793 N N . LEU A 1 102 ? -1.127 1.316 14.839 1.00 95.38 102 LEU A N 1
ATOM 794 C CA . LEU A 1 102 ? -2.280 1.876 14.131 1.00 95.38 102 LEU A CA 1
ATOM 795 C C . LEU A 1 102 ? -3.542 1.957 14.995 1.00 95.38 102 LEU A C 1
ATOM 797 O O . LEU A 1 102 ? -4.581 2.333 14.464 1.00 95.38 102 LEU A O 1
ATOM 801 N N . ALA A 1 103 ? -3.497 1.607 16.285 1.00 94.25 103 ALA A N 1
ATOM 802 C CA . ALA A 1 103 ? -4.702 1.490 17.111 1.00 94.25 103 ALA A CA 1
ATOM 803 C C . ALA A 1 103 ? -5.525 2.788 17.137 1.00 94.25 103 ALA A C 1
ATOM 805 O O . ALA A 1 103 ? -6.707 2.774 16.799 1.00 94.25 103 ALA A O 1
ATOM 806 N N . GLU A 1 104 ? -4.887 3.908 17.490 1.00 94.25 104 GLU A N 1
ATOM 807 C CA . GLU A 1 104 ? -5.555 5.212 17.584 1.00 94.25 104 GLU A CA 1
ATOM 808 C C . GLU A 1 104 ? -5.902 5.777 16.200 1.00 94.25 104 GLU A C 1
ATOM 810 O O . GLU A 1 104 ? -7.009 6.269 15.979 1.00 94.25 104 GLU A O 1
ATOM 815 N N . ALA A 1 105 ? -4.983 5.647 15.239 1.00 95.19 105 ALA A N 1
ATOM 816 C CA . ALA A 1 105 ? -5.181 6.114 13.869 1.00 95.19 105 ALA A CA 1
ATOM 817 C C . ALA A 1 105 ? -6.346 5.396 13.167 1.00 95.19 105 ALA A C 1
ATOM 819 O O . ALA A 1 105 ? -7.091 6.014 12.405 1.00 95.19 105 ALA A O 1
ATOM 820 N N . LEU A 1 106 ? -6.526 4.097 13.427 1.00 95.25 106 LEU A N 1
ATOM 821 C CA . LEU A 1 106 ? -7.609 3.302 12.855 1.00 95.25 106 LEU A CA 1
ATOM 822 C C . LEU A 1 106 ? -8.969 3.676 13.446 1.00 95.25 106 LEU A C 1
ATOM 824 O O . LEU A 1 106 ? -9.951 3.710 12.707 1.00 95.25 106 LEU A O 1
ATOM 828 N N . ASP A 1 107 ? -9.020 4.019 14.733 1.00 94.81 107 ASP A N 1
ATOM 829 C CA . ASP A 1 107 ? -10.247 4.496 15.377 1.00 94.81 107 ASP A CA 1
ATOM 830 C C . ASP A 1 107 ? -10.681 5.836 14.799 1.00 94.81 107 ASP A C 1
ATOM 832 O O . ASP A 1 107 ? -11.838 5.995 14.405 1.00 94.81 107 ASP A O 1
ATOM 836 N N . ALA A 1 108 ? -9.738 6.776 14.693 1.00 93.19 108 ALA A N 1
ATOM 837 C CA . ALA A 1 108 ? -9.986 8.081 14.094 1.00 93.19 108 ALA A CA 1
ATOM 838 C C . ALA A 1 108 ? -10.454 7.946 12.634 1.00 93.19 108 ALA A C 1
ATOM 840 O O . ALA A 1 108 ? -11.489 8.497 12.261 1.00 93.19 108 ALA A O 1
ATOM 841 N N . ALA A 1 109 ? -9.753 7.141 11.827 1.00 92.88 109 ALA A N 1
ATOM 842 C CA . ALA A 1 109 ? -10.102 6.931 10.424 1.00 92.88 109 ALA A CA 1
ATOM 843 C C . ALA A 1 109 ? -11.471 6.247 10.240 1.00 92.88 109 ALA A C 1
ATOM 845 O O . ALA A 1 109 ? -12.182 6.553 9.282 1.00 92.88 109 ALA A O 1
ATOM 846 N N . TRP A 1 110 ? -11.864 5.344 11.146 1.00 93.38 110 TRP A N 1
ATOM 847 C CA . TRP A 1 110 ? -13.178 4.696 11.103 1.00 93.38 110 TRP A CA 1
ATOM 848 C C . TRP A 1 110 ? -14.313 5.676 11.404 1.00 93.38 110 TRP A C 1
ATOM 850 O O . TRP A 1 110 ? -15.314 5.691 10.688 1.00 93.38 110 TRP A O 1
ATOM 860 N N . VAL A 1 111 ? -14.146 6.518 12.431 1.00 91.69 111 VAL A N 1
ATOM 861 C CA . VAL A 1 111 ? -15.113 7.574 12.772 1.00 91.69 111 VAL A CA 1
ATOM 862 C C . VAL A 1 111 ? -15.290 8.539 11.601 1.00 91.69 111 VAL A C 1
ATOM 864 O O . VAL A 1 111 ? -16.422 8.840 11.222 1.00 91.69 111 VAL A O 1
ATOM 867 N N . ASP A 1 112 ? -14.188 8.966 10.983 1.00 89.00 112 ASP A N 1
ATOM 868 C CA . ASP A 1 112 ? -14.231 9.857 9.824 1.00 89.00 112 ASP A CA 1
ATOM 869 C C . ASP A 1 112 ? -14.914 9.192 8.613 1.00 89.00 112 ASP A C 1
ATOM 871 O O . ASP A 1 112 ? -15.725 9.820 7.928 1.00 89.00 112 ASP A O 1
ATOM 875 N N . GLN A 1 113 ? -14.645 7.906 8.354 1.00 84.31 113 GLN A N 1
ATOM 876 C CA . GLN A 1 113 ? -15.287 7.157 7.269 1.00 84.31 113 GLN A CA 1
ATOM 877 C C . GLN A 1 113 ? -16.801 7.014 7.477 1.00 84.31 113 GLN A C 1
ATOM 879 O O . GLN A 1 113 ? -17.562 7.157 6.517 1.00 84.31 113 GLN A O 1
ATOM 884 N N . ASP A 1 114 ? -17.244 6.720 8.700 1.00 80.44 114 ASP A N 1
ATOM 885 C CA . ASP A 1 114 ? -18.667 6.581 9.021 1.00 80.44 114 ASP A CA 1
ATOM 886 C C . ASP A 1 114 ? -19.394 7.932 8.933 1.00 80.44 114 ASP A C 1
ATOM 888 O O . ASP A 1 114 ? -20.465 8.027 8.333 1.00 80.44 114 ASP A O 1
ATOM 892 N N . ALA A 1 115 ? -18.759 9.014 9.398 1.00 78.56 115 ALA A N 1
ATOM 893 C CA . ALA A 1 115 ? -19.278 10.372 9.242 1.00 78.56 115 ALA A CA 1
ATOM 894 C C . ALA A 1 115 ? -19.471 10.760 7.763 1.00 78.56 115 ALA A C 1
ATOM 896 O O . ALA A 1 115 ? -20.475 11.383 7.417 1.00 78.56 115 ALA A O 1
ATOM 897 N N . LEU A 1 116 ? -18.557 10.349 6.876 1.00 70.50 116 LEU A N 1
ATOM 898 C CA . LEU A 1 116 ? -18.675 10.561 5.427 1.00 70.50 116 LEU A CA 1
ATOM 899 C C . LEU A 1 116 ? -19.748 9.689 4.753 1.00 70.50 116 LEU A C 1
ATOM 901 O O . LEU A 1 116 ? -20.173 10.017 3.649 1.00 70.50 116 LEU A O 1
ATOM 905 N N . ARG A 1 117 ? -20.181 8.585 5.376 1.00 61.94 117 ARG A N 1
ATOM 906 C CA . ARG A 1 117 ? -21.266 7.722 4.869 1.00 61.94 117 ARG A CA 1
ATOM 907 C C . ARG A 1 117 ? -22.664 8.203 5.273 1.00 61.94 117 ARG A C 1
ATOM 909 O O . 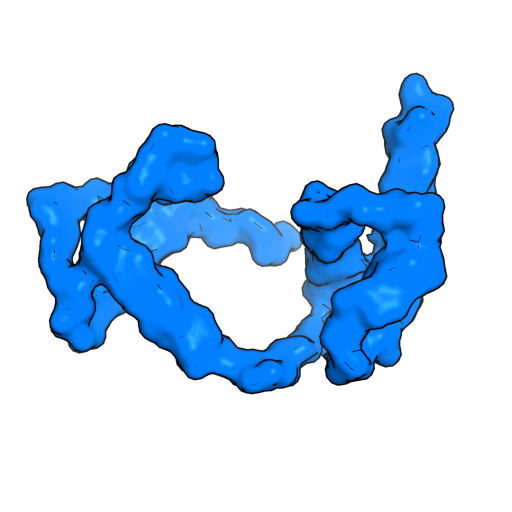ARG A 1 117 ? -23.641 7.744 4.685 1.00 61.94 117 ARG A O 1
ATOM 916 N N . LEU A 1 118 ? -22.768 9.078 6.275 1.00 56.75 118 LEU A N 1
ATOM 917 C CA . LEU A 1 118 ? -24.034 9.597 6.811 1.00 56.75 118 LEU A CA 1
ATOM 918 C C . LEU A 1 118 ? -24.509 10.911 6.151 1.00 56.75 118 LEU A C 1
ATOM 920 O O . LEU A 1 118 ? -25.590 11.392 6.498 1.00 56.75 118 LEU A O 1
ATOM 924 N N . ILE A 1 119 ? -23.727 11.484 5.228 1.00 48.88 119 ILE A N 1
ATOM 925 C CA . ILE A 1 119 ? -24.051 12.691 4.436 1.00 48.88 119 ILE A CA 1
ATOM 926 C C . ILE A 1 119 ? -24.475 12.276 3.026 1.00 48.88 119 ILE A C 1
ATOM 928 O O . ILE A 1 119 ? -25.478 12.840 2.531 1.00 48.88 119 ILE A O 1
#

Foldseek 3Di:
DPPPPPLQVVQQQLQVQLVVVVLDHDPDRDGSVLVVCCVPPDPHDRSSVSSVVVVVVPPDPQDAQPDPVRLLVVLLCLCVVDPDPDLVRSLVPDDPSHNVRNVVSNVVNVVVVVVVVVD

Radius of gyration: 17.22 Å; chains: 1; bounding box: 44×24×43 Å

Secondary structure (DSSP, 8-state):
--S---HHHHHHHHHHHHHHTTS---SS---HHHHHHHHHTSPPPHHHHHHHHHHHHHS-SS---SSHHHHHHHHHHHHHHS--SSHHHHHHTS-HHHHTTTHHHHHHHHHHHHHHH--